Protein AF-N9KIK2-F1 (afdb_monomer)

pLDDT: mean 71.72, std 19.45, range [36.59, 93.44]

Organism: NCBI:txid1217629

Radius of gyration: 20.4 Å; Cα contacts (8 Å, |Δi|>4): 81; chains: 1; bounding box: 55×41×35 Å

Nearest PDB structures (foldseek):
  3ls1-assembly2_B  TM=2.136E-01  e=2.632E+00  Synechocystis sp. PCC 6803

Foldseek 3Di:
DVVVVVVVVPDPPDDDDPDDDDDDDDDDDDDDDDDDDDPVVVLLVVLLVVLLVLLLVVLLVVLCVDPLLVVLCVPPDPVRNVVLSNQLSVQLSVCLVVPDDPVLSVVVSVDVVSSNVSSNVSSVVRSVVSSVVSSVD

Sequence (137 aa):
LIHLKIILWNKPLEIGLCNKAALTACATTTGTGTGGASAQTTTQQLGVAALKVAVNAKCITEINNVAAWKTATKYMTAEQRDSIQTNVCGCVSEKAPNSVTAVELAAAALDVNARATIVNQVVSKTVNACVAEALQK

Secondary structure (DSSP, 8-state):
-HHHHHHHHS---------------S---------S--HHHHHHHHHHHHHHHHHHHHHHHHHTT-HHHHHHHTTS-HHHHHHHHHHHHHHHHHHTTTSS-HHHHHHHHH-HHHHHHHHHHHHHHHHHHHHHHHHH-

Structure (mmCIF, N/CA/C/O backbone):
data_AF-N9KIK2-F1
#
_entry.id   AF-N9K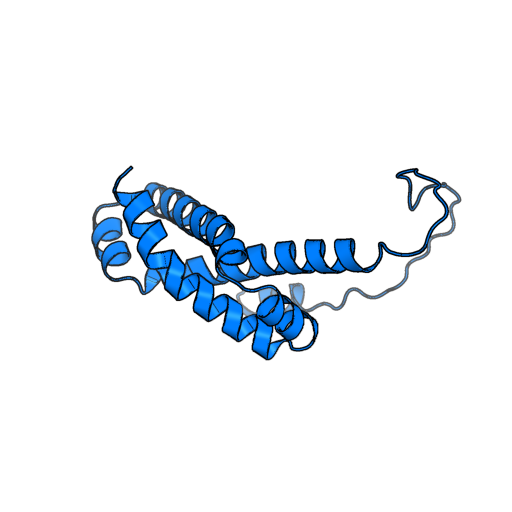IK2-F1
#
loop_
_atom_site.group_PDB
_atom_site.id
_atom_site.type_symbol
_atom_site.label_atom_id
_atom_site.label_alt_id
_atom_site.label_comp_id
_atom_site.label_asym_id
_atom_site.label_entity_id
_atom_site.label_seq_id
_atom_site.pdbx_PDB_ins_code
_atom_site.Cartn_x
_atom_site.Cartn_y
_atom_site.Cartn_z
_atom_site.occupancy
_atom_site.B_iso_or_equiv
_atom_site.auth_seq_id
_atom_site.auth_comp_id
_atom_site.auth_asym_id
_atom_site.auth_atom_id
_atom_site.pdbx_PDB_model_num
ATOM 1 N N . LEU A 1 1 ? -4.961 32.620 1.390 1.00 52.88 1 LEU A N 1
ATOM 2 C CA . LEU A 1 1 ? -3.853 31.888 2.058 1.00 52.88 1 LEU A CA 1
ATOM 3 C C . LEU A 1 1 ? -3.504 30.532 1.424 1.00 52.88 1 LEU A C 1
ATOM 5 O O . LEU A 1 1 ? -2.359 30.121 1.538 1.00 52.88 1 LEU A O 1
ATOM 9 N N . ILE A 1 2 ? -4.420 29.852 0.723 1.00 48.94 2 ILE A N 1
ATOM 10 C CA . ILE A 1 2 ? -4.144 28.536 0.102 1.00 48.94 2 ILE A CA 1
ATOM 11 C C . ILE A 1 2 ? -3.258 28.655 -1.157 1.00 48.94 2 ILE A C 1
ATOM 13 O O . ILE A 1 2 ? -2.353 27.849 -1.350 1.00 48.94 2 ILE A O 1
ATOM 17 N N . HIS A 1 3 ? -3.407 29.731 -1.938 1.00 45.94 3 HIS A N 1
ATOM 18 C CA . HIS A 1 3 ? -2.568 29.994 -3.118 1.00 45.94 3 HIS A CA 1
ATOM 19 C C . HIS A 1 3 ? -1.083 30.274 -2.809 1.00 45.94 3 HIS A C 1
ATOM 21 O O . HIS A 1 3 ? -0.247 30.135 -3.695 1.00 45.94 3 HIS A O 1
ATOM 27 N N . LEU A 1 4 ? -0.726 30.621 -1.565 1.00 43.34 4 LEU A N 1
ATOM 28 C CA . LEU A 1 4 ? 0.662 30.947 -1.207 1.00 43.34 4 LEU A CA 1
ATOM 29 C C . LEU A 1 4 ? 1.521 29.697 -0.925 1.00 43.34 4 LEU A C 1
ATOM 31 O O . LEU A 1 4 ? 2.734 29.738 -1.103 1.00 43.34 4 LEU A O 1
ATOM 35 N N . LYS A 1 5 ? 0.908 28.569 -0.524 1.00 44.56 5 LYS A N 1
ATOM 36 C CA . LYS A 1 5 ? 1.632 27.316 -0.227 1.00 44.56 5 LYS A CA 1
ATOM 37 C C . LYS A 1 5 ? 2.099 26.573 -1.486 1.00 44.56 5 LYS A C 1
ATOM 39 O O . LYS A 1 5 ? 3.129 25.913 -1.438 1.00 44.56 5 LYS A O 1
ATOM 44 N N . ILE A 1 6 ? 1.396 26.728 -2.610 1.00 46.69 6 ILE A N 1
ATOM 45 C CA . ILE A 1 6 ? 1.747 26.084 -3.890 1.00 46.69 6 ILE A CA 1
ATOM 46 C C . ILE A 1 6 ? 3.010 26.714 -4.509 1.00 46.69 6 ILE A C 1
ATOM 48 O O . ILE A 1 6 ? 3.834 26.007 -5.082 1.00 46.69 6 ILE A O 1
ATOM 52 N N . ILE A 1 7 ? 3.235 28.019 -4.313 1.00 45.56 7 ILE A N 1
ATOM 53 C CA . ILE A 1 7 ? 4.407 28.733 -4.858 1.00 45.56 7 ILE A CA 1
ATOM 54 C C . ILE A 1 7 ? 5.714 28.349 -4.132 1.00 45.56 7 ILE A C 1
ATOM 56 O O . ILE A 1 7 ? 6.787 28.414 -4.724 1.00 45.56 7 ILE A O 1
ATOM 60 N N . LEU A 1 8 ? 5.660 27.909 -2.868 1.00 41.59 8 LEU A N 1
ATOM 61 C CA . LEU A 1 8 ? 6.852 27.495 -2.106 1.00 41.59 8 LEU A CA 1
ATOM 62 C C . LEU A 1 8 ? 7.293 26.048 -2.362 1.00 41.59 8 LEU A C 1
ATOM 64 O O . LEU A 1 8 ? 8.416 25.701 -2.013 1.00 41.59 8 LEU A O 1
ATOM 68 N N . TRP A 1 9 ? 6.447 25.221 -2.978 1.00 42.03 9 TRP A N 1
ATOM 69 C CA . TRP A 1 9 ? 6.753 23.813 -3.262 1.00 42.03 9 TRP A CA 1
ATOM 70 C C . TRP A 1 9 ? 7.212 23.551 -4.702 1.00 42.03 9 TRP A C 1
ATOM 72 O O . TRP A 1 9 ? 7.679 22.458 -4.997 1.00 42.03 9 TRP A O 1
ATOM 82 N N . ASN A 1 10 ? 7.125 24.553 -5.582 1.00 43.19 10 ASN A N 1
ATOM 83 C CA . ASN A 1 10 ? 7.541 24.457 -6.985 1.00 43.19 10 ASN A CA 1
ATOM 84 C C . ASN A 1 10 ? 8.678 25.434 -7.336 1.00 43.19 10 ASN A C 1
ATOM 86 O O . ASN A 1 10 ? 8.766 25.907 -8.468 1.00 43.19 10 ASN A O 1
ATOM 90 N N . LYS A 1 11 ? 9.533 25.783 -6.364 1.00 42.00 11 LYS A N 1
ATOM 91 C CA . LYS A 1 11 ? 10.768 26.517 -6.661 1.00 42.00 11 LYS A CA 1
ATOM 92 C C . LYS A 1 11 ? 11.832 25.510 -7.108 1.00 42.00 11 LYS A C 1
ATOM 94 O O . LYS A 1 11 ? 12.228 24.685 -6.283 1.00 42.00 11 LYS A O 1
ATOM 99 N N . PRO A 1 12 ? 12.281 25.542 -8.375 1.00 42.06 12 PRO A N 1
ATOM 100 C CA . PRO A 1 12 ? 13.433 24.758 -8.786 1.00 42.06 12 PRO A CA 1
ATOM 101 C C . PRO A 1 12 ? 14.615 25.197 -7.921 1.00 42.06 12 PRO A C 1
ATOM 103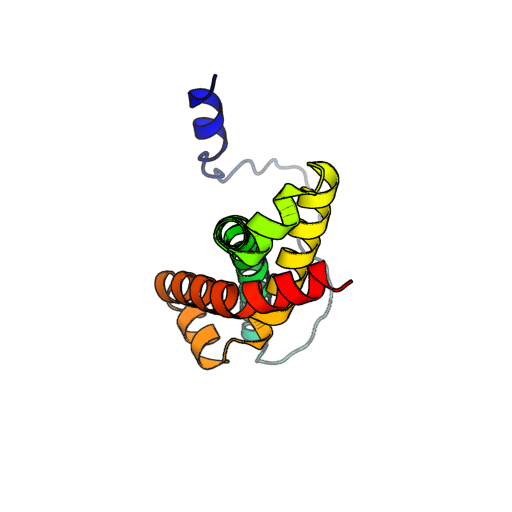 O O . PRO A 1 12 ? 14.845 26.394 -7.740 1.00 42.06 12 PRO A O 1
ATOM 106 N N . LEU A 1 13 ? 15.312 24.226 -7.330 1.00 46.41 13 LEU A N 1
ATOM 107 C CA . LEU A 1 13 ? 16.593 24.458 -6.680 1.00 46.41 13 LEU A CA 1
ATOM 108 C C . LEU A 1 13 ? 17.562 24.993 -7.737 1.00 46.41 13 LEU A C 1
ATOM 110 O O . LEU A 1 13 ? 18.197 24.230 -8.464 1.00 46.41 13 LEU A O 1
ATOM 114 N N . GLU A 1 14 ? 17.641 26.315 -7.834 1.00 42.81 14 GLU A N 1
ATOM 115 C CA . GLU A 1 14 ? 18.695 27.000 -8.557 1.00 42.81 14 GLU A CA 1
ATOM 116 C C . GLU A 1 14 ? 20.023 26.746 -7.841 1.00 42.81 14 GLU A C 1
ATOM 118 O O . GLU A 1 14 ? 20.304 27.221 -6.741 1.00 42.81 14 GLU A O 1
ATOM 123 N N . ILE A 1 15 ? 20.802 25.886 -8.484 1.00 49.44 15 ILE A N 1
ATOM 124 C CA . ILE A 1 15 ? 22.226 26.036 -8.765 1.00 49.44 15 ILE A CA 1
ATOM 125 C C . ILE A 1 15 ? 22.775 27.420 -8.369 1.00 49.44 15 ILE A C 1
ATOM 127 O O . ILE A 1 15 ? 22.388 28.439 -8.929 1.00 49.44 15 ILE A O 1
ATOM 131 N N . GLY A 1 16 ? 23.795 27.418 -7.509 1.00 49.75 16 GLY A N 1
ATOM 132 C CA . GLY A 1 16 ? 24.845 28.433 -7.561 1.00 49.75 16 GLY A CA 1
ATOM 133 C C . GLY A 1 16 ? 24.777 29.547 -6.520 1.00 49.75 16 GLY A C 1
ATOM 134 O O . GLY A 1 16 ? 24.436 30.681 -6.828 1.00 49.75 16 GLY A O 1
ATOM 135 N N . LEU A 1 17 ? 25.336 29.279 -5.339 1.00 39.19 17 LEU A N 1
ATOM 136 C CA . LEU A 1 17 ? 26.221 30.263 -4.716 1.00 39.19 17 LEU A CA 1
ATOM 137 C C . LEU A 1 17 ? 27.441 29.550 -4.132 1.00 39.19 17 LEU A C 1
ATOM 139 O O . LEU A 1 17 ? 27.492 29.156 -2.970 1.00 39.19 17 LEU A O 1
ATOM 143 N N . CYS A 1 18 ? 28.428 29.350 -5.003 1.00 47.09 18 CYS A N 1
ATOM 144 C CA . CYS A 1 18 ? 29.765 28.905 -4.647 1.00 47.09 18 CYS A CA 1
ATOM 145 C C . CYS A 1 18 ? 30.475 30.066 -3.932 1.00 47.09 18 CYS A C 1
ATOM 147 O O . CYS A 1 18 ? 31.151 30.873 -4.571 1.00 47.09 18 CYS A O 1
ATOM 149 N N . ASN A 1 19 ? 30.287 30.186 -2.615 1.00 46.34 19 ASN A N 1
ATOM 150 C CA . ASN A 1 19 ? 31.012 31.172 -1.826 1.00 46.34 19 ASN A CA 1
ATOM 151 C C . ASN A 1 19 ? 32.425 30.641 -1.547 1.00 46.34 19 ASN A C 1
ATOM 153 O O . ASN A 1 19 ? 32.606 29.584 -0.944 1.00 46.34 19 ASN A O 1
ATOM 157 N N . LYS A 1 20 ? 33.432 31.359 -2.048 1.00 50.09 20 LYS A N 1
ATOM 158 C CA . LYS A 1 20 ? 34.850 31.055 -1.855 1.00 50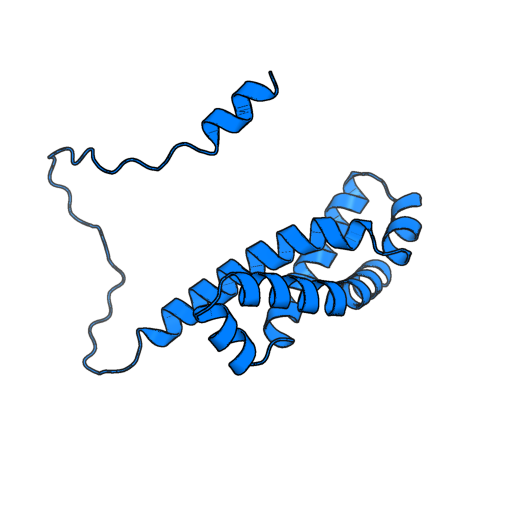.09 20 LYS A CA 1
ATOM 159 C C . LYS A 1 20 ? 35.217 31.290 -0.389 1.00 50.09 20 LYS A C 1
ATOM 161 O O . LYS A 1 20 ? 35.524 32.405 0.005 1.00 50.09 20 LYS A O 1
ATOM 166 N N . ALA A 1 21 ? 35.228 30.228 0.397 1.00 43.09 21 ALA A N 1
ATOM 167 C CA . ALA A 1 21 ? 36.084 30.102 1.564 1.00 43.09 21 ALA A CA 1
ATOM 168 C C . ALA A 1 21 ? 36.479 28.631 1.634 1.00 43.09 21 ALA A C 1
ATOM 170 O O . ALA A 1 21 ? 35.626 27.749 1.693 1.00 43.09 21 ALA A O 1
ATOM 171 N N . ALA A 1 22 ? 37.776 28.369 1.512 1.00 51.41 22 ALA A N 1
ATOM 172 C CA . ALA A 1 22 ? 38.328 27.036 1.618 1.00 51.41 22 ALA A CA 1
ATOM 173 C C . ALA A 1 22 ? 37.938 26.434 2.971 1.00 51.41 22 ALA A C 1
ATOM 175 O O . ALA A 1 22 ? 38.400 26.930 3.988 1.00 51.41 22 ALA A O 1
ATOM 176 N N . LEU A 1 23 ? 37.120 25.383 2.971 1.00 39.62 23 LEU A N 1
ATOM 177 C CA . LEU A 1 23 ? 37.144 24.323 3.972 1.00 39.62 23 LEU A CA 1
ATOM 178 C C . LEU A 1 23 ? 36.661 23.031 3.294 1.00 39.62 23 LEU A C 1
ATOM 180 O O . LEU A 1 23 ? 35.516 22.883 2.878 1.00 39.62 23 LEU A O 1
ATOM 184 N N . THR A 1 24 ? 37.631 22.147 3.118 1.00 54.34 24 THR A N 1
ATOM 185 C CA . THR A 1 24 ? 37.583 20.733 2.761 1.00 54.34 24 THR A CA 1
ATOM 186 C C . THR A 1 24 ? 36.353 19.974 3.287 1.00 54.34 24 THR A C 1
ATOM 188 O O . THR A 1 24 ? 35.954 20.178 4.429 1.00 54.34 24 THR A O 1
ATOM 191 N N . ALA A 1 25 ? 35.884 19.016 2.467 1.00 36.59 25 ALA A N 1
ATOM 192 C CA . ALA A 1 25 ? 34.979 17.883 2.7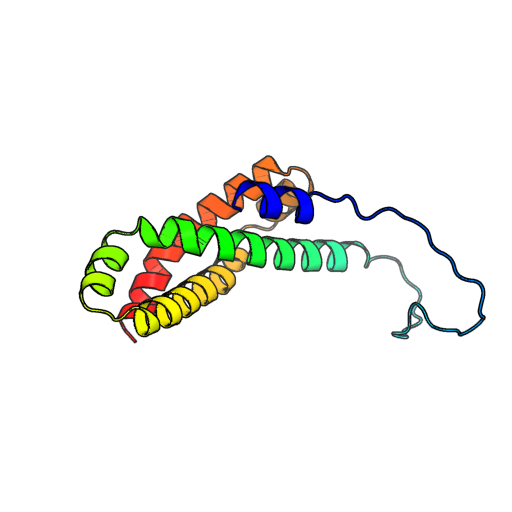49 1.00 36.59 25 ALA A CA 1
ATOM 193 C C . ALA A 1 25 ? 33.556 17.960 2.149 1.00 36.59 25 ALA A C 1
ATOM 195 O O . ALA A 1 25 ? 32.553 18.028 2.854 1.00 36.59 25 ALA A O 1
ATOM 196 N N . CYS A 1 26 ? 33.464 17.804 0.822 1.00 45.16 26 CYS A N 1
ATOM 197 C CA . CYS A 1 26 ? 32.435 16.937 0.246 1.00 45.16 26 CYS A CA 1
ATOM 198 C C . CYS A 1 26 ? 33.067 15.550 0.036 1.00 45.16 26 CYS A C 1
ATOM 200 O O . CYS A 1 26 ? 34.225 15.458 -0.362 1.00 45.16 26 CYS A O 1
ATOM 202 N N . ALA A 1 27 ? 32.306 14.499 0.335 1.00 52.22 27 ALA A N 1
ATOM 203 C CA . ALA A 1 27 ? 32.663 13.086 0.197 1.00 52.22 27 ALA A CA 1
ATOM 204 C C . ALA A 1 27 ? 33.795 12.560 1.105 1.00 52.22 27 ALA A C 1
ATOM 206 O O . ALA A 1 27 ? 34.961 12.506 0.726 1.00 52.22 27 ALA A O 1
ATOM 207 N N . THR A 1 28 ? 33.403 11.994 2.249 1.00 41.59 28 THR A N 1
ATOM 208 C CA . THR A 1 28 ? 34.124 10.852 2.830 1.00 41.59 28 THR A CA 1
ATOM 209 C C . THR A 1 28 ? 33.168 9.921 3.573 1.00 41.59 28 THR A C 1
ATOM 211 O O . THR A 1 28 ? 32.795 10.143 4.718 1.00 41.59 28 THR A O 1
ATOM 214 N N . THR A 1 29 ? 32.788 8.839 2.902 1.00 36.94 29 THR A N 1
ATOM 215 C CA . THR A 1 29 ? 33.264 7.500 3.285 1.00 36.94 29 THR A CA 1
ATOM 216 C C . THR A 1 29 ? 34.018 7.004 2.043 1.00 36.94 29 THR A C 1
ATOM 218 O O . THR A 1 29 ? 33.447 6.943 0.963 1.00 36.94 29 THR A O 1
ATOM 221 N N . THR A 1 30 ? 35.349 7.091 2.009 1.00 41.66 30 THR A N 1
ATOM 222 C CA . THR A 1 30 ? 36.330 6.137 2.564 1.00 41.66 30 THR A CA 1
ATOM 223 C C . THR A 1 30 ? 36.052 4.706 2.117 1.00 41.66 30 THR A C 1
ATOM 225 O O . THR A 1 30 ? 35.163 4.058 2.659 1.00 41.66 30 THR A O 1
ATOM 228 N N . GLY A 1 31 ? 36.860 4.213 1.171 1.00 41.06 31 GLY A N 1
ATOM 229 C CA . GLY A 1 31 ? 36.904 2.796 0.813 1.00 41.06 31 GLY A CA 1
ATOM 230 C C . GLY A 1 31 ? 37.453 2.504 -0.582 1.00 41.06 31 GLY A C 1
ATOM 231 O O . GLY A 1 31 ? 36.725 2.028 -1.440 1.00 41.06 31 GLY A O 1
ATOM 232 N N . THR A 1 32 ? 38.729 2.807 -0.810 1.00 55.31 32 THR A N 1
ATOM 233 C CA . THR A 1 32 ? 39.537 2.424 -1.977 1.00 55.31 32 THR A CA 1
ATOM 234 C C . THR A 1 32 ? 39.430 0.923 -2.280 1.00 55.31 32 THR A C 1
ATOM 236 O O . THR A 1 32 ? 39.703 0.104 -1.406 1.00 55.31 32 THR A O 1
ATOM 239 N N . GLY A 1 33 ? 39.102 0.555 -3.521 1.00 37.72 33 GLY A N 1
ATOM 240 C CA . GLY A 1 33 ? 39.094 -0.842 -3.956 1.00 37.72 33 GLY A CA 1
ATOM 241 C C . GLY A 1 33 ? 38.768 -0.993 -5.436 1.00 37.72 33 GLY A C 1
ATOM 242 O O . GLY A 1 33 ? 37.617 -0.943 -5.844 1.00 37.72 33 GLY A O 1
ATOM 243 N N . THR A 1 34 ? 39.821 -1.146 -6.225 1.00 49.50 34 THR A N 1
ATOM 244 C CA . THR A 1 34 ? 39.900 -1.702 -7.579 1.00 49.50 34 THR A CA 1
ATOM 245 C C . THR A 1 34 ? 38.756 -2.665 -7.934 1.00 49.50 34 THR A C 1
ATOM 247 O O . THR A 1 34 ? 38.557 -3.655 -7.238 1.00 49.50 34 THR A O 1
ATOM 250 N N . GLY A 1 35 ? 38.081 -2.454 -9.067 1.00 36.59 35 GLY A N 1
ATOM 251 C CA . GLY A 1 35 ? 37.251 -3.493 -9.689 1.00 36.59 35 GLY A CA 1
ATOM 252 C C . GLY A 1 35 ? 35.931 -2.981 -10.249 1.00 36.59 35 GLY A C 1
ATOM 253 O O . GLY A 1 35 ? 35.184 -2.274 -9.582 1.00 36.59 35 GLY A O 1
ATOM 254 N N . GLY A 1 36 ? 35.645 -3.343 -11.500 1.00 47.16 36 GLY A N 1
ATOM 255 C CA . GLY A 1 36 ? 34.330 -3.148 -12.100 1.00 47.16 36 GLY A CA 1
ATOM 256 C C . GLY A 1 36 ? 33.213 -3.821 -11.289 1.00 47.16 36 GLY A C 1
ATOM 257 O O . GLY A 1 36 ? 33.464 -4.739 -10.517 1.00 47.16 36 GLY A O 1
ATOM 258 N N . ALA A 1 37 ? 31.980 -3.371 -11.538 1.00 47.81 37 ALA A N 1
ATOM 259 C CA . ALA A 1 37 ? 30.717 -3.795 -10.917 1.00 47.81 37 ALA A CA 1
ATOM 260 C C . ALA A 1 37 ? 30.407 -3.191 -9.528 1.00 47.81 37 ALA A C 1
ATOM 262 O O . ALA A 1 37 ? 30.697 -3.789 -8.501 1.00 47.81 37 ALA A O 1
ATOM 263 N N . SER A 1 38 ? 29.745 -2.022 -9.491 1.00 41.16 38 SER A N 1
ATOM 264 C CA . SER A 1 38 ? 28.917 -1.578 -8.334 1.00 41.16 38 SER A CA 1
ATOM 265 C C . SER A 1 38 ? 28.142 -0.255 -8.528 1.00 41.16 38 SER A C 1
ATOM 267 O O . SER A 1 38 ? 27.576 0.270 -7.576 1.00 41.16 38 SER A O 1
ATOM 269 N N . ALA A 1 39 ? 28.010 0.283 -9.748 1.00 44.94 39 ALA A N 1
ATOM 270 C CA . ALA A 1 39 ? 27.062 1.381 -10.006 1.00 44.94 39 ALA A CA 1
ATOM 271 C C . ALA A 1 39 ? 25.591 0.908 -10.012 1.00 44.94 39 ALA A C 1
ATOM 273 O O . ALA A 1 39 ? 24.677 1.699 -9.797 1.00 44.94 39 ALA A O 1
ATOM 274 N 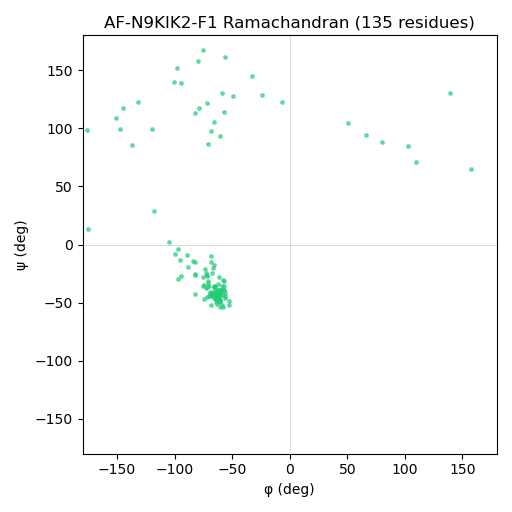N . GLN A 1 40 ? 25.355 -0.390 -10.228 1.00 48.16 40 GLN A N 1
ATOM 275 C CA . GLN A 1 40 ? 24.016 -0.976 -10.256 1.00 48.16 40 GLN A CA 1
ATOM 276 C C . GLN A 1 40 ? 23.372 -0.965 -8.856 1.00 48.16 40 GLN A C 1
ATOM 278 O O . GLN A 1 40 ? 22.306 -0.376 -8.679 1.00 48.16 40 GLN A O 1
ATOM 283 N N . THR A 1 41 ? 24.040 -1.480 -7.823 1.00 52.25 41 THR A N 1
ATOM 284 C CA . THR A 1 41 ? 23.468 -1.627 -6.471 1.00 52.25 41 THR A CA 1
ATOM 285 C C . THR A 1 41 ? 22.965 -0.318 -5.859 1.00 52.25 41 THR A C 1
ATOM 287 O O . THR A 1 41 ? 21.880 -0.307 -5.277 1.00 52.25 41 THR A O 1
ATOM 290 N N . THR A 1 42 ? 23.664 0.802 -6.052 1.00 53.34 42 THR A N 1
ATOM 291 C CA . THR A 1 42 ? 23.234 2.108 -5.524 1.00 53.34 42 THR A CA 1
ATOM 292 C C . THR A 1 42 ? 21.966 2.622 -6.214 1.00 53.34 42 THR A C 1
ATOM 294 O O . THR A 1 42 ? 21.043 3.081 -5.543 1.00 53.34 42 THR A O 1
ATOM 297 N N . THR A 1 43 ? 21.848 2.493 -7.541 1.00 53.62 43 THR A N 1
ATOM 298 C CA . THR A 1 43 ? 20.626 2.880 -8.272 1.00 53.62 43 THR A CA 1
ATOM 299 C C . THR A 1 43 ? 19.436 1.998 -7.891 1.00 53.62 43 THR A C 1
ATOM 301 O O . THR A 1 43 ? 18.314 2.494 -7.780 1.00 53.62 43 THR A O 1
ATOM 304 N N . GLN A 1 44 ? 19.662 0.705 -7.638 1.00 56.56 44 GLN A N 1
ATOM 305 C CA . GLN A 1 44 ? 18.620 -0.193 -7.137 1.00 56.56 44 GLN A CA 1
ATOM 306 C C . GLN A 1 44 ? 18.192 0.163 -5.706 1.00 56.56 44 GLN A C 1
ATOM 308 O O . GLN A 1 44 ? 16.994 0.231 -5.436 1.00 56.56 44 GLN A O 1
ATOM 313 N N . GLN A 1 45 ? 19.130 0.461 -4.802 1.00 57.03 45 GLN A N 1
ATOM 314 C CA . GLN A 1 45 ? 18.809 0.866 -3.428 1.00 57.03 45 GLN A CA 1
ATOM 315 C C . GLN A 1 45 ? 18.051 2.200 -3.377 1.00 57.03 45 GLN A C 1
ATOM 317 O O . GLN A 1 45 ? 17.049 2.310 -2.670 1.00 57.03 45 GLN A O 1
ATOM 322 N N . LEU A 1 46 ? 18.462 3.184 -4.182 1.00 61.78 46 LEU A N 1
ATOM 323 C CA . LEU A 1 46 ? 17.745 4.454 -4.333 1.00 61.78 46 LEU A CA 1
ATOM 324 C C . LEU A 1 46 ? 16.363 4.249 -4.971 1.00 61.78 46 LEU A C 1
ATOM 326 O O . LEU A 1 46 ? 15.389 4.874 -4.556 1.00 61.78 46 LEU A O 1
ATOM 330 N N . GLY A 1 47 ? 16.251 3.328 -5.933 1.00 66.75 47 GLY A N 1
ATOM 331 C CA . GLY A 1 47 ? 14.987 2.956 -6.562 1.00 66.75 47 GLY A CA 1
ATOM 332 C C . GLY A 1 47 ? 13.994 2.320 -5.589 1.00 66.75 47 GLY A C 1
ATOM 333 O O . GLY A 1 47 ? 12.817 2.670 -5.624 1.00 66.75 47 GLY A O 1
ATOM 334 N N . VAL A 1 48 ? 14.462 1.449 -4.691 1.00 69.38 48 VAL A N 1
ATOM 335 C CA . VAL A 1 48 ? 13.636 0.810 -3.654 1.00 69.38 48 VAL A CA 1
ATOM 336 C C . VAL A 1 48 ? 13.262 1.796 -2.546 1.00 69.38 48 VAL A C 1
ATOM 338 O O . VAL A 1 48 ? 12.129 1.771 -2.074 1.00 69.38 48 VAL A O 1
ATOM 341 N N . ALA A 1 49 ? 14.160 2.700 -2.150 1.00 72.56 49 ALA A N 1
ATOM 342 C CA . ALA A 1 49 ? 13.836 3.750 -1.184 1.00 72.56 49 ALA A CA 1
ATOM 343 C C . ALA A 1 49 ? 12.779 4.721 -1.740 1.00 72.56 49 ALA A C 1
ATOM 345 O O . ALA A 1 49 ? 11.777 4.991 -1.077 1.00 72.56 49 ALA A O 1
ATOM 346 N N . ALA A 1 50 ? 12.945 5.174 -2.987 1.00 71.56 50 ALA A N 1
ATOM 347 C CA . ALA A 1 50 ? 11.949 5.993 -3.675 1.00 71.56 50 ALA A CA 1
ATOM 348 C C . ALA A 1 50 ? 10.617 5.243 -3.853 1.00 71.56 50 ALA A C 1
ATOM 350 O O . ALA A 1 50 ? 9.551 5.826 -3.654 1.00 71.56 50 ALA A O 1
ATOM 351 N N . LEU A 1 51 ? 10.672 3.940 -4.159 1.00 78.38 51 LEU A N 1
ATOM 352 C CA . LEU A 1 51 ? 9.494 3.079 -4.221 1.00 78.38 51 LEU A CA 1
ATOM 353 C C . LEU A 1 51 ? 8.780 3.031 -2.870 1.00 78.38 51 LEU A C 1
ATOM 355 O O . LEU A 1 51 ? 7.577 3.246 -2.837 1.00 78.38 51 LEU A O 1
ATOM 359 N N . LYS A 1 52 ? 9.495 2.818 -1.759 1.00 80.12 52 LYS A N 1
ATOM 360 C CA . LYS A 1 52 ? 8.908 2.803 -0.409 1.00 80.12 52 LYS A CA 1
ATOM 361 C C . LYS A 1 52 ? 8.196 4.113 -0.076 1.00 80.12 52 LYS A C 1
ATOM 363 O O . LYS A 1 52 ? 7.080 4.074 0.428 1.00 80.12 52 LYS A O 1
ATOM 368 N N . VAL A 1 53 ? 8.794 5.261 -0.399 1.00 84.12 53 VAL A N 1
ATOM 369 C CA . VAL A 1 53 ? 8.157 6.573 -0.182 1.00 84.12 53 VAL A CA 1
ATOM 370 C C . VAL A 1 53 ? 6.889 6.717 -1.028 1.00 84.12 53 VAL A C 1
ATOM 372 O O . VAL A 1 53 ? 5.839 7.089 -0.506 1.00 84.12 53 VAL A O 1
ATOM 375 N N . ALA A 1 54 ? 6.961 6.373 -2.317 1.00 83.19 54 ALA A N 1
ATOM 376 C CA . ALA A 1 54 ? 5.814 6.440 -3.221 1.00 83.19 54 ALA A CA 1
ATOM 377 C C . ALA A 1 54 ? 4.684 5.488 -2.793 1.00 83.19 54 ALA A C 1
ATOM 379 O O . ALA A 1 54 ? 3.516 5.869 -2.775 1.00 83.19 54 ALA A O 1
ATOM 380 N N . VAL A 1 55 ? 5.037 4.266 -2.398 1.00 88.62 55 VAL A N 1
ATOM 381 C CA . VAL A 1 55 ? 4.137 3.234 -1.874 1.00 88.62 55 VAL A CA 1
ATOM 382 C C . VAL A 1 55 ? 3.472 3.692 -0.581 1.00 88.62 55 VAL A C 1
ATOM 384 O O . VAL A 1 55 ? 2.268 3.512 -0.436 1.00 88.62 55 VAL A O 1
ATOM 387 N N . ASN A 1 56 ? 4.209 4.318 0.338 1.00 87.38 56 ASN A N 1
ATOM 388 C CA . ASN A 1 56 ? 3.652 4.829 1.588 1.00 87.38 56 ASN A CA 1
ATOM 389 C C . ASN A 1 56 ? 2.627 5.947 1.330 1.00 87.38 56 ASN A C 1
ATOM 391 O O . ASN A 1 56 ? 1.484 5.857 1.779 1.00 87.38 56 ASN A O 1
ATOM 395 N N . ALA A 1 57 ? 2.990 6.938 0.509 1.00 88.62 57 ALA A N 1
ATOM 396 C CA . ALA A 1 57 ? 2.080 8.017 0.122 1.00 88.62 57 ALA A CA 1
ATOM 397 C C . ALA A 1 57 ? 0.824 7.480 -0.588 1.00 88.62 57 ALA A C 1
ATOM 399 O O . ALA A 1 57 ? -0.303 7.917 -0.329 1.00 88.62 57 ALA A O 1
ATOM 400 N N . LYS A 1 58 ? 1.003 6.480 -1.457 1.00 89.50 58 LYS A N 1
ATOM 401 C CA . LYS A 1 58 ? -0.103 5.814 -2.141 1.00 89.50 58 LYS A CA 1
ATOM 402 C C . LYS A 1 58 ? -0.973 5.016 -1.168 1.00 89.50 58 LYS A C 1
ATOM 404 O O . LYS A 1 58 ? -2.193 5.102 -1.256 1.00 89.50 58 LYS A O 1
ATOM 409 N N . CYS A 1 59 ? -0.375 4.306 -0.216 1.00 92.00 59 CYS A N 1
ATOM 410 C CA . CYS A 1 59 ? -1.084 3.558 0.816 1.00 92.00 59 CYS A CA 1
ATOM 411 C C . CYS A 1 59 ? -2.030 4.451 1.616 1.00 92.00 59 CYS A C 1
ATOM 413 O O . CYS A 1 59 ? -3.191 4.093 1.765 1.00 92.00 59 CYS A O 1
ATOM 415 N N . ILE A 1 60 ? -1.584 5.631 2.054 1.00 91.19 60 ILE A N 1
ATOM 416 C CA . ILE A 1 60 ? -2.435 6.580 2.792 1.00 91.19 60 ILE A CA 1
ATOM 417 C C . ILE A 1 60 ? -3.683 6.947 1.977 1.00 91.19 60 ILE A C 1
ATOM 419 O O . ILE A 1 60 ? -4.775 7.093 2.521 1.00 91.19 60 ILE A O 1
ATOM 423 N N . THR A 1 61 ? -3.551 7.052 0.658 1.00 91.25 61 THR A N 1
ATOM 424 C CA . THR A 1 61 ? -4.690 7.342 -0.219 1.00 91.25 61 THR A CA 1
ATOM 425 C C . THR A 1 61 ? -5.597 6.118 -0.393 1.00 91.25 61 THR A C 1
ATOM 427 O O . THR A 1 61 ? -6.813 6.220 -0.257 1.00 91.25 61 THR A O 1
ATOM 430 N N . GLU A 1 62 ? -5.016 4.946 -0.656 1.00 90.38 62 GLU A N 1
ATOM 431 C CA . GLU A 1 62 ? -5.750 3.713 -0.975 1.00 90.38 62 GLU A CA 1
ATOM 432 C C . GLU A 1 62 ? -6.403 3.054 0.245 1.00 90.38 62 GLU A C 1
ATOM 434 O O . GLU A 1 62 ? -7.509 2.530 0.141 1.00 90.38 62 GLU A O 1
ATOM 439 N N . ILE A 1 63 ? -5.773 3.109 1.421 1.00 91.38 63 ILE A N 1
ATOM 440 C CA . ILE A 1 63 ? -6.308 2.532 2.662 1.00 91.38 63 ILE A CA 1
ATOM 441 C C . ILE A 1 63 ? -7.668 3.145 3.011 1.00 91.38 63 ILE A C 1
ATOM 443 O O . ILE A 1 63 ? -8.587 2.445 3.428 1.00 91.38 63 ILE A O 1
ATOM 447 N N . ASN A 1 64 ? -7.849 4.438 2.725 1.00 89.62 64 ASN A N 1
ATOM 448 C CA . ASN A 1 64 ? -9.114 5.139 2.911 1.00 89.62 64 ASN A CA 1
ATOM 449 C C . ASN A 1 64 ? -10.211 4.671 1.940 1.00 89.62 64 ASN A C 1
ATOM 451 O O . ASN A 1 64 ? -11.368 5.016 2.159 1.00 89.62 64 ASN A O 1
ATOM 455 N N . ASN A 1 65 ? -9.901 3.862 0.922 1.00 90.94 65 ASN A N 1
ATOM 456 C CA . ASN A 1 65 ? -10.876 3.197 0.053 1.00 90.94 65 ASN A CA 1
ATOM 457 C C . ASN A 1 65 ? -11.200 1.759 0.493 1.00 90.94 65 ASN A C 1
ATOM 459 O O . ASN A 1 65 ? -12.207 1.207 0.049 1.00 90.94 65 ASN A O 1
ATOM 463 N N . VAL A 1 66 ? -10.416 1.169 1.400 1.00 89.94 66 VAL A N 1
ATOM 464 C CA . VAL A 1 66 ? -10.630 -0.196 1.896 1.00 89.94 66 VAL A CA 1
ATOM 465 C C . VAL A 1 66 ? -11.855 -0.237 2.816 1.00 89.94 66 VAL A C 1
ATOM 467 O O . VAL A 1 66 ? -11.913 0.439 3.843 1.00 89.94 66 VAL A O 1
ATOM 470 N N . ALA A 1 67 ? -12.846 -1.064 2.474 1.00 89.69 67 ALA A N 1
ATOM 471 C CA . ALA A 1 67 ? -14.092 -1.176 3.240 1.00 89.69 67 ALA A CA 1
ATOM 472 C C . ALA A 1 67 ? -13.862 -1.641 4.693 1.00 89.69 67 ALA A C 1
ATOM 474 O O . ALA A 1 67 ? -14.475 -1.107 5.621 1.00 89.69 67 ALA A O 1
ATOM 475 N N . ALA A 1 68 ? -12.933 -2.583 4.899 1.00 86.88 68 ALA A N 1
ATOM 476 C CA . ALA A 1 68 ? -12.545 -3.049 6.231 1.00 86.88 68 ALA A CA 1
ATOM 477 C C . ALA A 1 68 ? -11.954 -1.912 7.084 1.00 86.88 68 ALA A C 1
ATOM 479 O O . ALA A 1 68 ? -12.352 -1.726 8.232 1.00 86.88 68 ALA A O 1
ATOM 480 N N . TRP A 1 69 ? -11.087 -1.083 6.492 1.00 90.69 69 TRP A N 1
ATOM 481 C CA . TRP A 1 69 ? -10.495 0.079 7.154 1.00 90.69 69 TRP A CA 1
ATOM 482 C C . TRP A 1 69 ? -11.539 1.130 7.535 1.00 90.69 69 TRP A C 1
ATOM 484 O O . TRP A 1 69 ? -11.569 1.588 8.676 1.00 90.69 69 TRP A O 1
ATOM 494 N N . LYS A 1 70 ? -12.447 1.484 6.614 1.00 90.62 70 LYS A N 1
ATOM 495 C CA . LYS A 1 70 ? -13.549 2.428 6.890 1.00 90.62 70 LYS A CA 1
ATOM 496 C C . LYS A 1 70 ? -14.423 1.967 8.055 1.00 90.62 70 LYS A C 1
ATOM 498 O O . LYS A 1 70 ? -14.862 2.780 8.862 1.00 90.62 70 LYS A O 1
ATOM 503 N N . THR A 1 71 ? -14.676 0.664 8.133 1.00 91.75 71 THR A N 1
ATOM 504 C CA . THR A 1 71 ? -15.504 0.082 9.192 1.00 91.75 71 THR A CA 1
ATOM 505 C C . THR A 1 71 ? -14.775 0.103 10.531 1.00 91.75 71 THR A C 1
ATOM 507 O O . THR A 1 71 ? -15.351 0.533 11.525 1.00 91.75 71 THR A O 1
ATOM 510 N N . ALA A 1 72 ? -13.499 -0.287 10.556 1.00 87.94 72 ALA A N 1
ATOM 511 C CA . ALA A 1 72 ? -12.698 -0.291 11.775 1.00 87.94 72 ALA A CA 1
ATOM 512 C C . ALA A 1 72 ? -12.471 1.121 12.331 1.00 87.94 72 ALA A C 1
ATOM 514 O O . ALA A 1 72 ? -12.684 1.377 13.514 1.00 87.94 72 ALA A O 1
ATOM 515 N N . THR A 1 73 ? -12.123 2.068 11.459 1.00 90.56 73 THR A N 1
ATOM 516 C CA . THR A 1 73 ? -11.851 3.457 11.852 1.00 90.56 73 THR A CA 1
ATOM 517 C C . THR A 1 73 ? -13.075 4.226 12.326 1.00 90.56 73 THR A C 1
ATOM 519 O O . THR A 1 73 ? -12.922 5.255 12.976 1.00 90.56 73 THR A O 1
ATOM 522 N N . LYS A 1 74 ? -14.290 3.731 12.064 1.00 88.38 74 LYS A N 1
ATOM 523 C CA . LYS A 1 74 ? -15.531 4.342 12.558 1.00 88.38 74 LYS A CA 1
ATOM 524 C C . LYS A 1 74 ? -15.608 4.377 14.088 1.00 88.38 74 LYS A C 1
ATOM 526 O O . LYS A 1 74 ? -16.270 5.251 14.638 1.00 88.38 74 LYS A O 1
ATOM 531 N N . TYR A 1 75 ? -14.942 3.438 14.753 1.00 88.69 75 TYR A N 1
ATOM 532 C CA . TYR A 1 75 ? -14.921 3.314 16.210 1.00 88.69 75 TYR A CA 1
ATOM 533 C C . TYR A 1 75 ? -13.598 3.795 16.829 1.00 88.69 75 TYR A C 1
ATOM 535 O O . TYR A 1 75 ? -13.426 3.701 18.040 1.00 88.69 75 TYR A O 1
ATOM 543 N N . MET A 1 76 ? -12.667 4.299 16.012 1.00 87.00 76 MET A N 1
ATOM 544 C CA . MET A 1 76 ? -11.345 4.761 16.442 1.00 87.00 76 MET A CA 1
ATOM 545 C C . MET A 1 76 ? -11.318 6.279 16.623 1.00 87.00 76 MET A C 1
ATOM 547 O O . MET A 1 76 ? -12.022 7.012 15.924 1.00 87.00 76 MET A O 1
ATOM 551 N N . THR A 1 77 ? -10.451 6.766 17.511 1.00 93.44 77 THR A N 1
ATOM 552 C CA . THR A 1 77 ? -10.148 8.204 17.592 1.00 93.44 77 THR A CA 1
ATOM 553 C C . THR A 1 77 ? -9.233 8.646 16.449 1.00 93.44 77 THR A C 1
ATOM 555 O O . THR A 1 77 ? -8.642 7.821 15.746 1.00 93.44 77 THR A O 1
ATOM 558 N N . ALA A 1 78 ? -9.095 9.959 16.251 1.00 88.81 78 ALA A N 1
ATOM 559 C CA . ALA A 1 78 ? -8.193 10.502 15.239 1.00 88.81 78 ALA A CA 1
ATOM 560 C C . ALA A 1 78 ? -6.737 10.067 15.479 1.00 88.81 78 ALA A C 1
ATOM 562 O O . ALA A 1 78 ? -6.051 9.706 14.524 1.00 88.81 78 ALA A O 1
ATOM 563 N N . GLU A 1 79 ? -6.290 10.022 16.739 1.00 91.00 79 GLU A N 1
ATOM 564 C CA . GLU A 1 79 ? -4.933 9.590 17.089 1.00 91.00 79 GLU A CA 1
ATOM 565 C C . GLU A 1 79 ? -4.730 8.093 16.829 1.00 91.00 79 GLU A C 1
ATOM 567 O O . GLU A 1 79 ? -3.721 7.690 16.251 1.00 91.00 79 GLU A O 1
ATOM 572 N N . GLN A 1 80 ? -5.703 7.256 17.212 1.00 90.38 80 GLN A N 1
ATOM 573 C CA . GLN A 1 80 ? -5.645 5.815 16.951 1.00 90.38 80 GLN A CA 1
ATOM 574 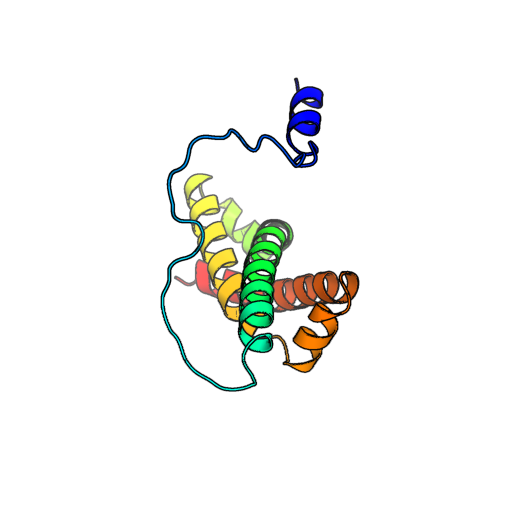C C . GLN A 1 80 ? -5.632 5.525 15.455 1.00 90.38 80 GLN A C 1
ATOM 576 O O . GLN A 1 80 ? -4.844 4.710 14.980 1.00 90.38 80 GLN A O 1
ATOM 581 N N . ARG A 1 81 ? -6.477 6.224 14.702 1.00 89.25 81 ARG A N 1
ATOM 582 C CA . ARG A 1 81 ? -6.542 6.091 13.255 1.00 89.25 81 ARG A CA 1
ATOM 583 C C . ARG A 1 81 ? -5.215 6.466 12.597 1.00 89.25 81 ARG A C 1
ATOM 585 O O . ARG A 1 81 ? -4.778 5.726 11.724 1.00 89.25 81 ARG A O 1
ATOM 592 N N . ASP A 1 82 ? -4.577 7.563 13.000 1.00 91.12 82 ASP A N 1
ATOM 593 C CA . ASP A 1 82 ? -3.289 7.994 12.436 1.00 91.12 82 ASP A CA 1
ATOM 594 C C . ASP A 1 82 ? -2.151 7.013 12.767 1.00 91.12 82 ASP A C 1
ATOM 596 O O . ASP A 1 82 ? -1.391 6.599 11.886 1.00 91.12 82 ASP A O 1
ATOM 600 N N . SER A 1 83 ? -2.109 6.542 14.017 1.00 91.56 83 SER A N 1
ATOM 601 C CA . SER A 1 83 ? -1.155 5.526 14.471 1.00 91.56 83 SER A CA 1
ATOM 602 C C . SER A 1 83 ? -1.308 4.213 13.695 1.00 91.56 83 SER A C 1
ATOM 604 O O . SER A 1 83 ? -0.347 3.695 13.122 1.00 91.56 83 SER A O 1
ATOM 606 N N . ILE A 1 84 ? -2.535 3.695 13.580 1.00 92.06 84 ILE A N 1
ATOM 607 C CA . ILE A 1 84 ? -2.792 2.439 12.868 1.00 92.06 84 ILE A CA 1
ATOM 608 C C . ILE A 1 84 ? -2.591 2.622 11.357 1.00 92.06 84 ILE A C 1
ATOM 610 O O . ILE A 1 84 ? -2.045 1.732 10.713 1.00 92.06 84 ILE A O 1
ATOM 614 N N . GLN A 1 85 ? -2.940 3.775 10.780 1.00 91.25 85 GLN A N 1
ATOM 615 C CA . GLN A 1 85 ? -2.671 4.063 9.368 1.00 91.25 85 GLN A CA 1
ATOM 616 C C . GLN A 1 85 ? -1.168 4.028 9.081 1.00 91.25 85 GLN A C 1
ATOM 618 O O . GLN A 1 85 ? -0.742 3.434 8.091 1.00 91.25 85 GLN A O 1
ATOM 623 N N . THR A 1 86 ? -0.364 4.612 9.973 1.00 91.94 86 THR A N 1
ATOM 624 C CA . THR A 1 86 ? 1.099 4.559 9.895 1.00 91.94 86 THR A CA 1
ATOM 625 C C . THR A 1 86 ? 1.601 3.118 9.974 1.00 91.94 86 THR A C 1
ATOM 627 O O . THR A 1 86 ? 2.437 2.726 9.160 1.00 91.94 86 THR A O 1
ATOM 630 N N . ASN A 1 87 ? 1.039 2.295 10.863 1.00 92.19 87 ASN A N 1
ATOM 631 C CA . ASN A 1 87 ? 1.380 0.872 10.964 1.00 92.19 87 ASN A CA 1
ATOM 632 C C . ASN A 1 87 ? 1.026 0.092 9.687 1.00 92.19 87 ASN A C 1
ATOM 634 O O . ASN A 1 87 ? 1.850 -0.670 9.178 1.00 92.19 87 ASN A O 1
ATOM 638 N N . VAL A 1 88 ? -0.167 0.313 9.125 1.00 93.06 88 VAL A N 1
ATOM 639 C CA . VAL A 1 88 ? -0.596 -0.326 7.872 1.00 93.06 88 VAL A CA 1
ATOM 640 C C . VAL A 1 88 ? 0.320 0.087 6.724 1.00 93.06 88 VAL A C 1
ATOM 642 O O . VAL A 1 88 ? 0.807 -0.770 5.991 1.00 93.06 88 VAL A O 1
ATOM 645 N N . CYS A 1 89 ? 0.605 1.380 6.570 1.00 92.06 89 CYS A N 1
ATOM 646 C CA . CYS A 1 89 ? 1.456 1.857 5.483 1.00 92.06 89 CYS A CA 1
ATOM 647 C C . CYS A 1 89 ? 2.940 1.524 5.675 1.00 92.06 89 CYS A C 1
ATOM 649 O O . CYS A 1 89 ? 3.656 1.357 4.682 1.00 92.06 89 CYS A O 1
ATOM 651 N N . GLY A 1 90 ? 3.389 1.325 6.916 1.00 91.44 90 GLY A N 1
ATOM 652 C CA . GLY A 1 90 ? 4.658 0.676 7.237 1.00 91.44 90 GLY A CA 1
ATOM 653 C C . GLY A 1 90 ? 4.700 -0.755 6.700 1.00 91.44 90 GLY A C 1
ATOM 654 O O . GLY A 1 90 ? 5.556 -1.065 5.873 1.00 91.44 90 GLY A O 1
ATOM 655 N N . CYS A 1 91 ? 3.703 -1.576 7.051 1.00 91.38 91 CYS A N 1
ATOM 656 C CA . CYS A 1 91 ? 3.563 -2.950 6.553 1.00 91.38 91 CYS A CA 1
ATOM 657 C C . CYS A 1 91 ? 3.529 -3.021 5.019 1.00 91.38 91 CYS A C 1
ATOM 659 O O . CYS A 1 91 ? 4.230 -3.833 4.412 1.00 91.38 91 CYS A O 1
ATOM 661 N N . VAL A 1 92 ? 2.770 -2.135 4.365 1.00 90.56 92 VAL A N 1
ATOM 662 C CA . VAL A 1 92 ? 2.706 -2.066 2.897 1.00 90.56 92 VAL A CA 1
ATOM 663 C C . VAL A 1 92 ? 4.086 -1.745 2.322 1.00 90.56 92 VAL A C 1
ATOM 665 O O . VAL A 1 92 ? 4.508 -2.379 1.362 1.00 90.56 92 VAL A O 1
ATOM 668 N N . SER A 1 93 ? 4.832 -0.820 2.927 1.00 88.50 93 SER A N 1
ATOM 669 C CA . SER A 1 93 ? 6.185 -0.455 2.479 1.00 88.50 93 SER A CA 1
ATOM 670 C C . SER A 1 93 ? 7.210 -1.582 2.672 1.00 88.50 93 SER A C 1
ATOM 672 O O . SER A 1 93 ? 8.218 -1.626 1.964 1.00 88.50 93 SER A O 1
ATOM 674 N N . GLU A 1 94 ? 6.970 -2.499 3.609 1.00 87.44 94 GLU A N 1
ATOM 675 C CA . GLU A 1 94 ? 7.786 -3.698 3.813 1.00 87.44 94 GLU A CA 1
ATOM 676 C C . GLU A 1 94 ? 7.410 -4.830 2.851 1.00 87.44 94 GLU A C 1
ATOM 678 O O . GLU A 1 94 ? 8.295 -5.455 2.266 1.00 87.44 94 GLU A O 1
ATOM 683 N N . LYS A 1 95 ? 6.116 -5.080 2.620 1.00 86.38 95 LYS A N 1
ATOM 684 C CA . LYS A 1 95 ? 5.656 -6.161 1.729 1.00 86.38 95 LYS A CA 1
ATOM 685 C C . LYS A 1 95 ? 5.673 -5.787 0.243 1.00 86.38 95 LYS A C 1
ATOM 687 O O . LYS A 1 95 ? 5.836 -6.670 -0.598 1.00 86.38 95 LYS A O 1
ATOM 692 N N . ALA A 1 96 ? 5.553 -4.505 -0.099 1.00 81.88 96 ALA A N 1
ATOM 693 C CA . ALA A 1 96 ? 5.555 -4.020 -1.479 1.00 81.88 96 ALA A CA 1
ATOM 694 C C . ALA A 1 96 ? 6.823 -4.395 -2.266 1.00 81.88 96 ALA A C 1
ATOM 696 O O . ALA A 1 96 ? 6.671 -5.017 -3.315 1.00 81.88 96 ALA A O 1
ATOM 697 N N . PRO A 1 97 ? 8.058 -4.104 -1.800 1.00 72.38 97 PRO A N 1
ATOM 698 C CA . PRO A 1 97 ? 9.270 -4.477 -2.534 1.00 72.38 97 PRO A CA 1
ATOM 699 C C . PRO A 1 97 ? 9.492 -5.996 -2.607 1.00 72.38 97 PRO A C 1
ATOM 701 O O . PRO A 1 97 ? 10.205 -6.453 -3.489 1.00 72.38 97 PRO A O 1
ATOM 704 N N . ASN A 1 98 ? 8.870 -6.779 -1.719 1.00 80.50 98 ASN A N 1
ATOM 705 C CA . ASN A 1 98 ? 8.900 -8.245 -1.770 1.00 80.50 98 ASN A CA 1
ATOM 706 C C . ASN A 1 98 ? 7.872 -8.836 -2.752 1.00 80.50 98 ASN A C 1
ATOM 708 O O . ASN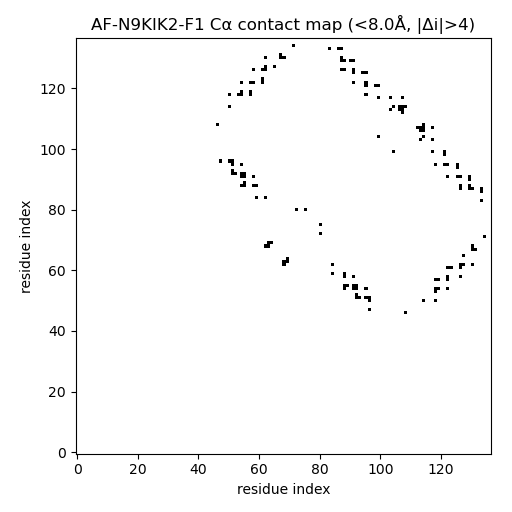 A 1 98 ? 7.954 -10.012 -3.090 1.00 80.50 98 ASN A O 1
ATOM 712 N N . SER A 1 99 ? 6.896 -8.037 -3.195 1.00 71.56 99 SER A N 1
ATOM 713 C CA . SER A 1 99 ? 5.834 -8.461 -4.117 1.00 71.56 99 SER A CA 1
ATOM 714 C C . SER A 1 99 ? 6.129 -8.108 -5.580 1.00 71.56 99 SER A C 1
ATOM 716 O O . SER A 1 99 ? 5.341 -8.464 -6.450 1.00 71.56 99 SER A O 1
ATOM 718 N N . VAL A 1 100 ? 7.236 -7.405 -5.850 1.00 74.94 100 VAL A N 1
ATOM 719 C CA . VAL A 1 100 ? 7.705 -7.067 -7.203 1.00 74.94 100 VAL A CA 1
ATOM 720 C C . VAL A 1 100 ? 8.821 -7.985 -7.647 1.00 74.94 100 VAL A C 1
ATOM 722 O O . VAL A 1 100 ? 9.743 -8.297 -6.895 1.00 74.94 100 VAL A O 1
ATOM 725 N N . THR A 1 101 ? 8.767 -8.371 -8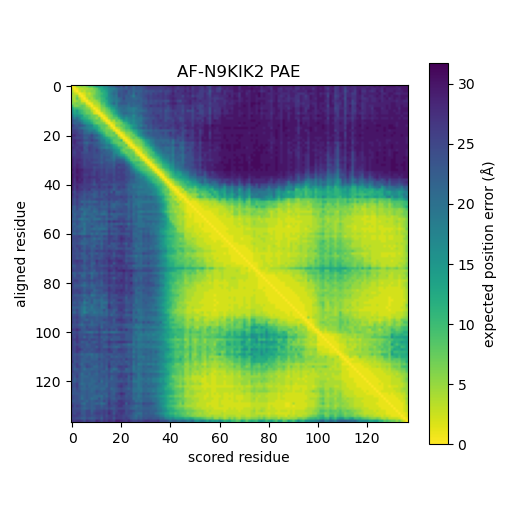.913 1.00 77.00 101 THR A N 1
ATOM 726 C CA . THR A 1 101 ? 9.834 -9.146 -9.544 1.00 77.00 101 THR A CA 1
ATOM 727 C C . THR A 1 101 ? 11.008 -8.252 -9.962 1.00 77.00 101 THR A C 1
ATOM 729 O O . THR A 1 101 ? 10.855 -7.050 -10.191 1.00 77.00 101 THR A O 1
ATOM 732 N N . ALA A 1 102 ? 12.202 -8.834 -10.127 1.00 71.19 102 ALA A N 1
ATOM 733 C CA . ALA A 1 102 ? 13.374 -8.107 -10.632 1.00 71.19 102 ALA A CA 1
ATOM 734 C C . ALA A 1 102 ? 13.130 -7.479 -12.021 1.00 71.19 102 ALA A C 1
ATOM 736 O O . ALA A 1 102 ? 13.670 -6.417 -12.324 1.00 71.19 102 ALA A O 1
ATOM 737 N N . VAL A 1 103 ? 12.281 -8.111 -12.840 1.00 73.50 103 VAL A N 1
ATOM 738 C CA . VAL A 1 103 ? 11.884 -7.620 -14.168 1.00 73.50 103 VAL A CA 1
ATOM 739 C C . VAL A 1 103 ? 10.999 -6.380 -14.055 1.00 73.50 103 VAL A C 1
ATOM 74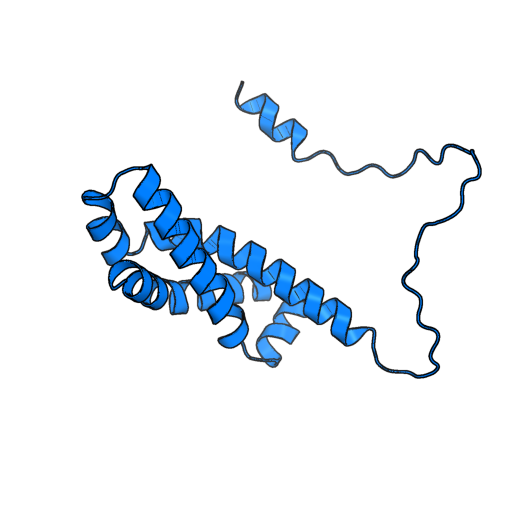1 O O . VAL A 1 103 ? 11.243 -5.397 -14.748 1.00 73.50 103 VAL A O 1
ATOM 744 N N . GLU A 1 104 ? 10.020 -6.377 -13.148 1.00 71.44 104 GLU A N 1
ATOM 745 C CA . GLU A 1 104 ? 9.208 -5.187 -12.870 1.00 71.44 104 GLU A CA 1
ATOM 746 C C . GLU A 1 104 ? 10.053 -4.049 -12.306 1.00 71.44 104 GLU A C 1
ATOM 748 O O . GLU A 1 104 ? 9.876 -2.899 -12.697 1.00 71.44 104 GLU A O 1
ATOM 753 N N . LEU A 1 105 ? 11.020 -4.360 -11.441 1.00 70.31 105 LEU A N 1
ATOM 754 C CA . LEU A 1 105 ? 11.937 -3.361 -10.903 1.00 70.31 105 LEU A CA 1
ATOM 755 C C . LEU A 1 105 ? 12.842 -2.766 -11.999 1.00 70.31 105 LEU A C 1
ATOM 757 O O . LEU A 1 105 ? 13.117 -1.565 -11.986 1.00 70.31 105 LEU A O 1
ATOM 761 N N . ALA A 1 106 ? 13.262 -3.580 -12.972 1.00 71.62 106 ALA A N 1
ATOM 762 C CA . ALA A 1 106 ? 14.006 -3.127 -14.144 1.00 71.62 106 ALA A CA 1
ATOM 763 C C . ALA A 1 106 ? 13.137 -2.284 -15.094 1.00 71.62 106 ALA A C 1
ATOM 765 O O . ALA A 1 106 ? 13.578 -1.229 -15.542 1.00 71.62 106 ALA A O 1
ATOM 766 N N . ALA A 1 107 ? 11.888 -2.683 -15.349 1.00 73.12 107 ALA A N 1
ATOM 767 C CA . ALA A 1 107 ? 10.941 -1.895 -16.141 1.00 73.12 107 ALA A CA 1
ATOM 768 C C . ALA A 1 107 ? 10.648 -0.545 -15.475 1.00 73.12 107 ALA A C 1
ATOM 770 O O . ALA A 1 107 ? 10.701 0.501 -16.116 1.00 73.12 107 ALA A O 1
ATOM 771 N N . ALA A 1 108 ? 10.450 -0.555 -14.157 1.00 69.00 108 ALA A N 1
ATOM 772 C CA . ALA A 1 108 ? 10.372 0.644 -13.345 1.00 69.00 108 ALA A CA 1
ATOM 773 C C . ALA A 1 108 ? 11.633 1.512 -13.494 1.00 69.00 108 ALA A C 1
ATOM 775 O O . ALA A 1 108 ? 11.536 2.730 -13.609 1.00 69.00 108 ALA A O 1
ATOM 776 N N . ALA A 1 109 ? 12.833 0.927 -13.517 1.00 69.62 109 ALA A N 1
ATOM 777 C CA . ALA A 1 109 ? 14.068 1.693 -13.682 1.00 69.62 109 ALA A CA 1
ATOM 778 C C . ALA A 1 109 ? 14.096 2.539 -14.963 1.00 69.62 109 ALA A C 1
ATOM 780 O O . ALA A 1 109 ? 14.670 3.626 -14.946 1.00 69.62 109 ALA A O 1
ATOM 781 N N . LEU A 1 110 ? 13.441 2.055 -16.016 1.00 75.69 110 LEU A N 1
ATOM 782 C CA . LEU A 1 110 ? 13.448 2.641 -17.351 1.00 75.69 110 LEU A CA 1
ATOM 783 C C . LEU A 1 110 ? 12.231 3.538 -17.616 1.00 75.69 110 LEU A C 1
ATOM 785 O O . LEU A 1 110 ? 12.344 4.500 -18.370 1.00 75.69 110 LEU A O 1
ATOM 789 N N . ASP A 1 111 ? 11.088 3.248 -16.989 1.00 74.94 111 ASP A N 1
ATOM 790 C CA . ASP A 1 111 ? 9.816 3.907 -17.277 1.00 74.94 111 ASP A CA 1
ATOM 791 C C . ASP A 1 111 ? 9.093 4.369 -15.994 1.00 74.94 111 ASP A C 1
ATOM 793 O O . ASP A 1 111 ? 8.780 3.601 -15.075 1.00 74.94 111 ASP A O 1
ATOM 797 N N . VAL A 1 112 ? 8.808 5.673 -15.934 1.00 70.81 112 VAL A N 1
ATOM 798 C CA . VAL A 1 112 ? 8.138 6.323 -14.795 1.00 70.81 112 VAL A CA 1
ATOM 799 C C . VAL A 1 112 ? 6.656 5.932 -14.698 1.00 70.81 112 VAL A C 1
ATOM 801 O O . VAL A 1 112 ? 6.124 5.817 -13.591 1.00 70.81 112 VAL A O 1
ATOM 804 N N . ASN A 1 113 ? 5.988 5.660 -15.819 1.00 79.94 113 ASN A N 1
ATOM 805 C CA . ASN A 1 113 ? 4.612 5.162 -15.831 1.00 79.94 113 ASN A CA 1
ATOM 806 C C . ASN A 1 113 ? 4.549 3.702 -15.356 1.00 79.94 113 ASN A C 1
ATOM 808 O O . ASN A 1 113 ? 3.632 3.336 -14.612 1.00 79.94 113 ASN A O 1
ATOM 812 N N . ALA A 1 114 ? 5.544 2.881 -15.707 1.00 78.88 114 ALA A N 1
ATOM 813 C CA . ALA A 1 114 ? 5.678 1.523 -15.185 1.00 78.88 114 ALA A CA 1
ATOM 814 C C . ALA A 1 114 ? 5.873 1.541 -13.661 1.00 78.88 114 ALA A C 1
ATOM 816 O O . ALA A 1 114 ? 5.154 0.836 -12.953 1.00 78.88 114 ALA A O 1
ATOM 817 N N . ARG A 1 115 ? 6.744 2.421 -13.132 1.00 72.12 115 ARG A N 1
ATOM 818 C CA . ARG A 1 115 ? 6.881 2.649 -11.674 1.00 72.12 115 ARG A CA 1
ATOM 819 C C . ARG A 1 115 ? 5.545 2.952 -11.012 1.00 72.12 115 ARG A C 1
ATOM 821 O O . ARG A 1 115 ? 5.207 2.313 -10.019 1.00 72.12 115 ARG A O 1
ATOM 828 N N . ALA A 1 116 ? 4.793 3.916 -11.541 1.00 82.12 116 ALA A N 1
ATOM 829 C CA . ALA A 1 116 ? 3.513 4.316 -10.963 1.00 82.12 116 ALA A CA 1
ATOM 830 C C . ALA A 1 116 ? 2.493 3.164 -10.977 1.00 82.12 116 ALA A C 1
ATOM 832 O O . ALA A 1 116 ? 1.788 2.938 -9.993 1.00 82.12 116 ALA A O 1
ATOM 833 N N . THR A 1 117 ? 2.450 2.398 -12.067 1.00 85.56 117 THR A N 1
ATOM 834 C CA . THR A 1 117 ? 1.569 1.230 -12.204 1.00 85.56 117 THR A CA 1
ATOM 835 C C . THR A 1 117 ? 1.922 0.144 -11.195 1.00 85.56 117 THR A C 1
ATOM 837 O O . THR A 1 117 ? 1.042 -0.346 -10.489 1.00 85.56 117 THR A O 1
ATOM 840 N N . ILE A 1 118 ? 3.210 -0.176 -11.067 1.00 84.94 118 ILE A N 1
ATOM 841 C CA . ILE A 1 118 ? 3.716 -1.167 -10.118 1.00 84.94 118 ILE A CA 1
ATOM 842 C C . ILE A 1 118 ? 3.407 -0.743 -8.679 1.00 84.94 118 ILE A C 1
ATOM 844 O O . ILE A 1 118 ? 2.862 -1.544 -7.925 1.00 84.94 118 ILE A O 1
ATOM 848 N N . VAL A 1 119 ? 3.667 0.521 -8.312 1.00 85.19 119 VAL A N 1
ATOM 849 C CA . VAL A 1 119 ? 3.311 1.092 -6.996 1.00 85.19 119 VAL A CA 1
ATOM 850 C C . VAL A 1 119 ? 1.831 0.876 -6.690 1.00 85.19 119 VAL A C 1
ATOM 852 O O . VAL A 1 119 ? 1.490 0.399 -5.610 1.00 85.19 119 VAL A O 1
ATOM 855 N N . ASN A 1 120 ? 0.946 1.197 -7.637 1.00 87.56 120 ASN A N 1
ATOM 856 C CA . ASN A 1 120 ? -0.491 1.003 -7.457 1.00 87.56 120 ASN A CA 1
ATOM 857 C C . ASN A 1 120 ? -0.833 -0.476 -7.243 1.00 87.56 120 ASN A C 1
ATOM 859 O O . ASN A 1 120 ? -1.533 -0.812 -6.292 1.00 87.56 120 ASN A O 1
ATOM 863 N N . GLN A 1 121 ? -0.309 -1.359 -8.094 1.00 87.06 121 GLN A N 1
ATOM 864 C CA . GLN A 1 121 ? -0.559 -2.799 -8.028 1.00 87.06 121 GLN A CA 1
ATOM 865 C C . GLN A 1 121 ? -0.123 -3.386 -6.681 1.00 87.06 121 GLN A C 1
ATOM 867 O O . GLN A 1 121 ? -0.931 -4.024 -6.004 1.00 87.06 121 GLN A O 1
ATOM 872 N N . VAL A 1 122 ? 1.122 -3.142 -6.254 1.00 88.12 122 VAL A N 1
ATOM 873 C CA . VAL A 1 122 ? 1.638 -3.700 -4.995 1.00 88.12 122 VAL A CA 1
ATOM 874 C C . VAL A 1 122 ? 0.909 -3.148 -3.782 1.00 88.12 122 VAL A C 1
ATOM 876 O O . VAL A 1 122 ? 0.598 -3.914 -2.872 1.00 88.12 122 VAL A O 1
ATOM 879 N N . VAL A 1 123 ? 0.578 -1.852 -3.769 1.00 89.94 123 VAL A N 1
ATOM 880 C CA . VAL A 1 123 ? -0.186 -1.240 -2.675 1.00 89.94 123 VAL A CA 1
ATOM 881 C C . VAL A 1 123 ? -1.567 -1.873 -2.598 1.00 89.94 123 VAL A C 1
ATOM 883 O O . VAL A 1 123 ? -1.936 -2.362 -1.539 1.00 89.94 123 VAL A O 1
ATOM 886 N N . SER A 1 124 ? -2.314 -1.954 -3.700 1.00 89.12 124 SER A N 1
ATOM 887 C CA . SER A 1 124 ? -3.661 -2.541 -3.686 1.00 89.12 124 SER A CA 1
ATOM 888 C C . SER A 1 124 ? -3.660 -4.025 -3.292 1.00 89.12 124 SER A C 1
ATOM 890 O O . SER A 1 124 ? -4.583 -4.488 -2.617 1.00 89.12 124 SER A O 1
ATOM 892 N N . LYS A 1 125 ? -2.615 -4.776 -3.667 1.00 88.12 125 LYS A N 1
ATOM 893 C CA . LYS A 1 125 ? -2.440 -6.189 -3.288 1.00 88.12 125 LYS A CA 1
ATOM 894 C C . LYS A 1 125 ? -2.135 -6.357 -1.798 1.00 88.12 125 LYS A C 1
ATOM 896 O O . LYS A 1 125 ? -2.664 -7.267 -1.169 1.00 88.12 125 LYS A O 1
ATOM 901 N N . THR A 1 126 ? -1.296 -5.490 -1.236 1.00 91.38 126 THR A N 1
ATOM 902 C CA . THR A 1 126 ? -0.780 -5.640 0.136 1.00 91.38 126 THR A CA 1
ATOM 903 C C . THR A 1 126 ? -1.595 -4.883 1.182 1.00 91.38 126 THR A C 1
ATOM 905 O O . THR A 1 126 ? -1.671 -5.338 2.319 1.00 91.38 126 THR A O 1
ATOM 908 N N . VAL A 1 127 ? -2.271 -3.786 0.822 1.00 91.75 127 VAL A N 1
ATOM 909 C CA . VAL A 1 127 ? -3.028 -2.942 1.764 1.00 91.75 127 VAL A CA 1
ATOM 910 C C . VAL A 1 127 ? -4.131 -3.721 2.471 1.00 91.75 127 VAL A C 1
ATOM 912 O O . VAL A 1 127 ? -4.302 -3.563 3.671 1.00 91.75 127 VAL A O 1
ATOM 915 N N . ASN A 1 128 ? -4.832 -4.620 1.775 1.00 89.94 128 ASN A N 1
ATOM 916 C CA . ASN A 1 128 ? -5.886 -5.429 2.392 1.00 89.94 128 ASN A CA 1
ATOM 917 C C . ASN A 1 128 ? -5.332 -6.381 3.462 1.00 89.94 128 ASN A C 1
ATOM 919 O O . ASN A 1 128 ? -5.905 -6.478 4.546 1.00 89.94 128 ASN A O 1
ATOM 923 N N . ALA A 1 129 ? -4.203 -7.038 3.179 1.00 90.56 129 ALA A N 1
ATOM 924 C CA . ALA A 1 129 ? -3.533 -7.912 4.138 1.00 90.56 129 ALA A CA 1
ATOM 925 C C . ALA A 1 129 ? -2.995 -7.111 5.332 1.00 90.56 129 ALA A C 1
ATOM 927 O O . ALA A 1 129 ? -3.266 -7.459 6.475 1.00 90.56 129 ALA A O 1
ATOM 928 N N . CYS A 1 130 ? -2.331 -5.982 5.073 1.00 91.25 130 CYS A N 1
ATOM 929 C CA . CYS A 1 130 ? -1.786 -5.127 6.124 1.00 91.25 130 CYS A CA 1
ATOM 930 C C . CYS A 1 130 ? -2.871 -4.493 7.006 1.00 91.25 130 CYS A C 1
ATOM 932 O O . CYS A 1 130 ? -2.664 -4.352 8.207 1.00 91.25 130 CYS A O 1
ATOM 934 N N . VAL A 1 131 ? -4.032 -4.135 6.447 1.00 92.19 131 VAL A N 1
ATOM 935 C CA . VAL A 1 131 ? -5.193 -3.688 7.233 1.00 92.19 131 VAL A CA 1
ATOM 936 C C . VAL A 1 131 ? -5.685 -4.813 8.137 1.00 92.19 131 VAL A C 1
ATOM 938 O O . VAL A 1 131 ? -5.906 -4.571 9.318 1.00 92.19 131 VAL A O 1
ATOM 941 N N . ALA A 1 132 ? -5.834 -6.035 7.621 1.00 90.25 132 ALA A N 1
ATOM 942 C CA . ALA A 1 132 ? -6.249 -7.169 8.443 1.00 90.25 132 ALA A CA 1
ATOM 943 C C . ALA A 1 132 ? -5.248 -7.437 9.580 1.00 90.25 132 ALA A C 1
ATOM 945 O O . ALA A 1 132 ? -5.655 -7.508 10.733 1.00 90.25 132 ALA A O 1
ATOM 946 N N . GLU A 1 133 ? -3.948 -7.484 9.277 1.00 89.88 133 GLU A N 1
ATOM 947 C CA . GLU A 1 133 ? -2.888 -7.686 10.274 1.00 89.88 133 GLU A CA 1
ATOM 948 C C . GLU A 1 133 ? -2.869 -6.576 11.338 1.00 89.88 133 GLU A C 1
ATOM 950 O O . GLU A 1 133 ? -2.719 -6.862 12.522 1.00 89.88 133 GLU A O 1
ATOM 955 N N . ALA A 1 134 ? -3.043 -5.312 10.943 1.00 89.12 134 ALA A N 1
ATOM 956 C CA . ALA A 1 134 ? -3.024 -4.183 11.874 1.00 89.12 134 ALA A CA 1
ATOM 957 C C . ALA A 1 134 ? -4.266 -4.107 12.772 1.00 89.12 134 ALA A C 1
ATOM 959 O O . ALA A 1 134 ? -4.181 -3.559 13.864 1.00 89.12 134 ALA A O 1
ATOM 960 N N . LEU A 1 135 ? -5.407 -4.627 12.312 1.00 84.31 135 LEU A N 1
ATOM 961 C CA . LEU A 1 135 ? -6.656 -4.676 13.079 1.00 84.31 135 LEU A CA 1
ATOM 962 C C . LEU A 1 135 ? -6.787 -5.938 13.941 1.00 84.31 135 LEU A C 1
ATOM 964 O O . LEU A 1 135 ? -7.616 -5.973 14.845 1.00 84.31 135 LEU A O 1
ATOM 968 N N . GLN A 1 136 ? -6.020 -6.982 13.626 1.00 78.94 136 GLN A N 1
ATOM 969 C CA . GLN A 1 136 ? -5.957 -8.231 14.389 1.00 78.94 136 GLN A CA 1
ATOM 970 C C . GLN A 1 136 ? -4.900 -8.211 15.503 1.00 78.94 136 GLN A C 1
ATOM 972 O O . GLN A 1 136 ? -4.847 -9.154 16.292 1.00 78.94 136 GLN A O 1
ATOM 977 N N . LYS A 1 137 ? -4.053 -7.177 15.547 1.00 58.38 137 LYS A N 1
ATOM 978 C CA . LYS A 1 137 ? -3.128 -6.905 16.651 1.00 58.38 137 LYS A CA 1
ATOM 979 C C . LYS A 1 137 ? -3.810 -6.127 17.766 1.00 58.38 137 LYS A C 1
ATOM 981 O O . LYS A 1 137 ? -3.454 -6.406 18.930 1.00 58.38 137 LYS A O 1
#

Solvent-accessible surface area (backbone atoms only — not comparable to full-atom values): 8281 Å² total; per-residue (Å²): 121,74,78,62,60,60,62,72,75,68,64,77,86,75,81,82,83,86,71,92,65,98,73,91,83,80,88,81,88,82,79,90,72,91,73,86,88,66,76,60,61,57,56,51,52,52,49,50,52,53,44,33,54,53,29,28,60,46,28,66,60,50,47,73,70,35,66,69,47,55,59,57,48,70,80,44,53,74,67,54,42,54,54,50,49,51,51,23,25,49,46,26,38,62,50,30,72,73,71,53,51,74,64,55,55,51,47,29,73,77,30,71,68,50,36,55,52,50,41,51,52,35,33,67,67,35,42,61,56,24,46,51,56,62,72,74,106

Mean predicted aligned error: 14.56 Å